Protein AF-A0A352NL68-F1 (afdb_monomer_lite)

Foldseek 3Di:
DDDDPDDDFDWAAQPPPRDIDGPDCQFFPADPVRDTDRHTPVVVVVVVCVQCVDVVSVVVVVVVVVVVCVVCVPVNVVVVVVVCVVCVVVVVVVCCVVVVVVCVVCVVVVVVVVVVVVVVVVVVD

Radius of gyration: 24.36 Å; chains: 1; bounding box: 52×44×69 Å

pLDDT: mean 94.01, std 7.44, range [61.84, 98.5]

Sequence (125 aa):
MPGPMQTRVDVKLCKKCGNTYPATIDFFPRNRFKNFVSPCRICRREYNKKYYSDPDKRAKHIQDTIDWQRKNREKYNARLSKYRIKNKTKLANYNRKYMGKWRKLHPNKVKEINKRYYEKRKGRN

Secondary structure (DSSP, 8-state):
-PPP------EEE-TTT--EEESSTTTS-B-TTSPBPSS-HHHHHHHHHHHHH-HHHHHHHHHHHHHHHHHTHHHHHHHHHHHHHHTHHHHHHHHHHHHHHHHHH-HHHHHHHHHHHHHHHHTT-

Structure (mmCIF, N/CA/C/O backbone):
data_AF-A0A352NL68-F1
#
_entry.id   AF-A0A352NL68-F1
#
loop_
_atom_site.group_PDB
_atom_site.id
_atom_site.type_symbol
_atom_site.label_atom_id
_atom_site.label_alt_id
_atom_site.label_comp_id
_atom_site.label_asym_id
_atom_site.label_entity_id
_atom_site.label_seq_id
_atom_site.pdbx_PDB_ins_code
_atom_site.Cartn_x
_atom_site.Cartn_y
_atom_site.Cartn_z
_atom_site.occupancy
_atom_site.B_iso_or_equiv
_atom_site.auth_seq_id
_atom_site.auth_comp_id
_atom_site.auth_asym_id
_atom_site.auth_atom_id
_atom_site.pdbx_PDB_model_num
ATOM 1 N N . MET A 1 1 ? 0.660 -26.708 39.810 1.00 64.38 1 MET A N 1
ATOM 2 C CA . MET A 1 1 ? 0.342 -26.428 38.394 1.00 64.38 1 MET A CA 1
ATOM 3 C C . MET A 1 1 ? -0.353 -25.077 38.318 1.00 64.38 1 MET A C 1
ATOM 5 O O . MET A 1 1 ? -1.352 -24.921 39.008 1.00 64.38 1 MET A O 1
ATOM 9 N N . PRO A 1 2 ? 0.181 -24.080 37.595 1.00 68.25 2 PRO A N 1
ATOM 10 C CA . PRO A 1 2 ? -0.492 -22.791 37.443 1.00 68.25 2 PRO A CA 1
ATOM 11 C C . PRO A 1 2 ? -1.753 -22.964 36.582 1.00 68.25 2 PRO A C 1
ATOM 13 O O . PRO A 1 2 ? -1.685 -23.519 35.487 1.00 68.25 2 PRO A O 1
ATOM 16 N N . GLY A 1 3 ? -2.907 -22.540 37.102 1.00 68.31 3 GLY A N 1
ATOM 17 C CA . GLY A 1 3 ? -4.186 -22.591 36.389 1.00 68.31 3 GLY A CA 1
ATOM 18 C C . GLY A 1 3 ? -4.243 -21.625 35.193 1.00 68.31 3 GLY A C 1
ATOM 19 O O . GLY A 1 3 ? -3.400 -20.731 35.077 1.00 68.31 3 GLY A O 1
ATOM 20 N N . PRO A 1 4 ? -5.228 -21.783 34.290 1.00 74.75 4 PRO A N 1
ATOM 21 C CA . PRO A 1 4 ? -5.366 -20.926 33.119 1.00 74.75 4 PRO A CA 1
ATOM 22 C C . PRO A 1 4 ? -5.632 -19.475 33.539 1.00 74.75 4 PRO A C 1
ATOM 24 O O . PRO A 1 4 ? -6.623 -19.173 34.204 1.00 74.75 4 PRO A O 1
ATOM 27 N N . MET A 1 5 ? -4.748 -18.561 33.131 1.00 62.38 5 MET A N 1
ATOM 28 C CA . MET A 1 5 ? -4.957 -17.123 33.294 1.00 62.38 5 MET A CA 1
ATOM 29 C C . MET A 1 5 ? -6.180 -16.692 32.478 1.00 62.38 5 MET A C 1
ATOM 31 O O . MET A 1 5 ? -6.139 -16.666 31.249 1.00 62.38 5 MET A O 1
ATOM 35 N N . GLN A 1 6 ? -7.270 -16.328 33.154 1.00 68.31 6 GLN A N 1
ATOM 36 C CA . GLN A 1 6 ? -8.412 -15.688 32.510 1.00 68.31 6 GLN A CA 1
ATOM 37 C C . GLN A 1 6 ? -7.994 -14.290 32.041 1.00 68.31 6 GLN A C 1
ATOM 39 O O . GLN A 1 6 ? -7.872 -13.357 32.835 1.00 68.31 6 GLN A O 1
ATOM 44 N N . THR A 1 7 ? -7.753 -14.124 30.741 1.00 75.81 7 THR A N 1
ATOM 45 C CA . THR A 1 7 ? -7.541 -12.798 30.160 1.00 75.81 7 THR A CA 1
ATOM 46 C C . THR A 1 7 ? -8.872 -12.060 30.165 1.00 75.81 7 THR A C 1
ATOM 48 O O . THR A 1 7 ? -9.774 -12.407 29.400 1.00 75.81 7 THR A O 1
ATOM 51 N N . ARG A 1 8 ? -9.013 -11.046 31.025 1.00 79.75 8 ARG A N 1
ATOM 52 C CA . ARG A 1 8 ? -10.147 -10.120 30.955 1.00 79.75 8 ARG A CA 1
ATOM 53 C C . ARG A 1 8 ? -10.145 -9.484 29.568 1.00 79.75 8 ARG A C 1
ATOM 55 O O . ARG A 1 8 ? -9.164 -8.865 29.163 1.00 79.75 8 ARG A O 1
ATOM 62 N N . VAL A 1 9 ? -11.216 -9.705 28.814 1.00 87.12 9 VAL A N 1
ATOM 63 C CA . VAL A 1 9 ? -11.369 -9.110 27.490 1.00 87.12 9 VAL A CA 1
ATOM 64 C C . VAL A 1 9 ? -11.858 -7.687 27.700 1.00 87.12 9 VAL A C 1
ATOM 66 O O . VAL A 1 9 ? -13.034 -7.464 27.974 1.00 87.12 9 VAL A O 1
ATOM 69 N N . ASP A 1 10 ? -10.949 -6.725 27.585 1.00 95.00 10 ASP A N 1
ATOM 70 C CA . ASP A 1 10 ? -11.322 -5.315 27.601 1.00 95.00 10 ASP A CA 1
ATOM 71 C C . ASP A 1 10 ? -12.310 -5.040 26.460 1.00 95.00 10 ASP A C 1
ATOM 73 O O . ASP A 1 10 ? -12.083 -5.438 25.314 1.00 95.00 10 ASP A O 1
ATOM 77 N N . VAL A 1 11 ? -13.411 -4.353 26.757 1.00 97.06 11 VAL A N 1
ATOM 78 C CA . VAL A 1 11 ? -14.408 -3.931 25.763 1.00 97.06 11 VAL A CA 1
ATOM 79 C C . VAL A 1 11 ? -14.247 -2.449 25.449 1.00 97.06 11 VAL A C 1
ATOM 81 O O . VAL A 1 11 ? -13.881 -1.643 26.303 1.00 97.06 11 VAL A O 1
ATOM 84 N N . LYS A 1 12 ? -14.513 -2.063 24.201 1.00 97.38 12 LYS A N 1
ATOM 85 C CA . LYS A 1 12 ? -14.408 -0.677 23.738 1.00 97.38 12 LYS A CA 1
ATOM 86 C C . LYS A 1 12 ? -15.600 -0.293 22.870 1.00 97.38 12 LYS A C 1
ATOM 88 O O . LYS A 1 12 ? -16.026 -1.048 21.999 1.00 97.38 12 LYS A O 1
ATOM 93 N N . LEU A 1 13 ? -16.099 0.923 23.081 1.00 98.12 13 LEU A N 1
ATOM 94 C CA . LEU A 1 13 ? -17.176 1.529 22.300 1.00 98.12 13 LEU A CA 1
ATOM 95 C C . LEU A 1 13 ? -16.633 2.170 21.015 1.00 98.12 13 LEU A C 1
ATOM 97 O O . LEU A 1 13 ? -15.691 2.972 21.046 1.00 98.12 13 LEU A O 1
ATOM 101 N N . CYS A 1 14 ? -17.247 1.867 19.874 1.00 98.44 14 CYS A N 1
ATOM 102 C CA . CYS A 1 14 ? -16.972 2.590 18.642 1.00 98.44 14 CYS A CA 1
ATOM 103 C C . CYS A 1 14 ? -17.708 3.938 18.623 1.00 98.44 14 CYS A C 1
ATOM 105 O O . CYS A 1 14 ? -18.927 3.967 18.516 1.00 98.44 14 CYS A O 1
ATOM 107 N N . LYS A 1 15 ? -16.984 5.067 18.588 1.00 97.94 15 LYS A N 1
ATOM 108 C CA . LYS A 1 15 ? -17.614 6.408 18.534 1.00 97.94 15 LYS A CA 1
ATOM 109 C C . LYS A 1 15 ? -18.392 6.710 17.245 1.00 97.94 15 LYS A C 1
ATOM 111 O O . LYS A 1 15 ? -19.062 7.729 17.185 1.00 97.94 15 LYS A O 1
ATOM 116 N N . LYS A 1 16 ? -18.260 5.886 16.198 1.00 97.69 16 LYS A N 1
ATOM 117 C CA . LYS A 1 16 ? -18.929 6.121 14.909 1.00 97.69 16 LYS A CA 1
ATOM 118 C C . LYS A 1 16 ? -20.241 5.348 14.769 1.00 97.69 16 LYS A C 1
ATOM 120 O O . LYS A 1 16 ? -21.206 5.932 14.305 1.00 97.69 16 LYS A O 1
ATOM 125 N N . CYS A 1 17 ? -20.273 4.065 15.138 1.00 97.81 17 CYS A N 1
ATOM 126 C CA . CYS A 1 17 ? -21.500 3.262 15.071 1.00 97.81 17 CYS A CA 1
ATOM 127 C C . CYS A 1 17 ? -22.171 3.009 16.424 1.00 97.81 17 CYS A C 1
ATOM 129 O O . CYS A 1 17 ? -23.246 2.435 16.440 1.00 97.81 17 CYS A O 1
ATOM 131 N N . GLY A 1 18 ? -21.549 3.378 17.548 1.00 98.00 18 GLY A N 1
ATOM 132 C CA . GLY A 1 18 ? -22.119 3.181 18.885 1.00 98.00 18 GLY A CA 1
ATOM 133 C C . GLY A 1 18 ? -22.047 1.748 19.424 1.00 98.00 18 GLY A C 1
ATOM 134 O O . GLY A 1 18 ? -22.342 1.536 20.590 1.00 98.00 18 GLY A O 1
ATOM 135 N N . ASN A 1 19 ? -21.609 0.764 18.636 1.00 98.19 19 ASN A N 1
ATOM 136 C CA . ASN A 1 19 ? -21.515 -0.624 19.102 1.00 98.19 19 ASN A CA 1
ATOM 137 C C . ASN A 1 19 ? -20.274 -0.862 19.980 1.00 98.19 19 ASN A C 1
ATOM 139 O O . ASN A 1 19 ? -19.204 -0.273 19.756 1.00 98.19 19 ASN A O 1
ATOM 143 N N . THR A 1 20 ? -20.402 -1.774 20.942 1.00 98.06 20 THR A N 1
ATOM 144 C CA . THR A 1 20 ? -19.311 -2.282 21.780 1.00 98.06 20 THR A CA 1
ATOM 145 C C . THR A 1 20 ? -18.670 -3.512 21.139 1.00 98.06 20 THR A C 1
ATOM 147 O O . THR A 1 20 ? -19.350 -4.414 20.659 1.00 98.06 20 THR A O 1
ATOM 150 N N . TYR A 1 21 ? -17.338 -3.551 21.113 1.00 97.31 21 TYR A N 1
ATOM 151 C CA . TYR A 1 21 ? -16.577 -4.700 20.620 1.00 97.31 21 TYR A CA 1
ATOM 152 C C . TYR A 1 21 ? -15.403 -4.999 21.558 1.00 97.31 21 TYR A C 1
ATOM 154 O O . TYR A 1 21 ? -14.941 -4.089 22.257 1.00 97.31 21 TYR A O 1
ATOM 162 N N . PRO A 1 22 ? -14.855 -6.226 21.540 1.00 97.00 22 PRO A N 1
ATOM 163 C CA . PRO A 1 22 ? -13.575 -6.516 22.173 1.00 97.00 22 PRO A CA 1
ATOM 164 C C . PRO A 1 22 ? -12.491 -5.538 21.703 1.00 97.00 22 PRO A C 1
ATOM 166 O O . PRO A 1 22 ? -12.367 -5.258 20.506 1.00 97.00 22 PRO A O 1
ATOM 169 N N . ALA A 1 23 ? -11.678 -5.027 22.625 1.00 96.56 23 ALA A N 1
ATOM 170 C CA . ALA A 1 23 ? -10.550 -4.138 22.362 1.00 96.56 23 ALA A CA 1
ATOM 171 C C . ALA A 1 23 ? -9.359 -4.914 21.766 1.00 96.56 23 ALA A C 1
ATOM 173 O O . ALA A 1 23 ? -8.233 -4.862 22.254 1.00 96.56 23 ALA A O 1
ATOM 174 N N . THR A 1 24 ? -9.611 -5.654 20.688 1.00 96.25 24 THR A N 1
ATOM 175 C CA . THR A 1 24 ? -8.623 -6.442 19.953 1.00 96.25 24 THR A CA 1
ATOM 176 C C . THR A 1 24 ? -8.311 -5.800 18.599 1.00 96.25 24 THR A C 1
ATOM 178 O O . THR A 1 24 ? -9.001 -4.896 18.117 1.00 96.25 24 THR A O 1
ATOM 181 N N . ILE A 1 25 ? -7.232 -6.267 17.964 1.00 96.06 25 ILE A N 1
ATOM 182 C CA . ILE A 1 25 ? -6.748 -5.766 16.663 1.00 96.06 25 ILE A CA 1
ATOM 183 C C . ILE A 1 25 ? -7.757 -6.027 15.531 1.00 96.06 25 ILE A C 1
ATOM 185 O O . ILE A 1 25 ? -7.754 -5.309 14.518 1.00 96.06 25 ILE A O 1
ATOM 189 N N . ASP A 1 26 ? -8.624 -7.021 15.706 1.00 96.62 26 ASP A N 1
ATOM 190 C CA . ASP A 1 26 ? -9.634 -7.416 14.726 1.00 96.62 26 ASP A CA 1
ATOM 191 C C . ASP A 1 26 ? -10.730 -6.359 14.598 1.00 96.62 26 ASP A C 1
ATOM 193 O O . ASP A 1 26 ? -11.086 -5.968 13.482 1.00 96.62 26 ASP A O 1
ATOM 197 N N . PHE A 1 27 ? -11.176 -5.804 15.728 1.00 97.94 27 PHE A N 1
ATOM 198 C CA . PHE A 1 27 ? -12.231 -4.792 15.763 1.00 97.94 27 PHE A CA 1
ATOM 199 C C . PHE A 1 27 ? -11.693 -3.365 15.720 1.00 97.94 27 PHE A C 1
ATOM 201 O O . PHE A 1 27 ? -12.270 -2.520 15.032 1.00 97.94 27 PHE A O 1
ATOM 208 N N . PHE A 1 28 ? -10.571 -3.079 16.386 1.00 97.81 28 PHE A N 1
ATOM 209 C CA . PHE A 1 28 ? -10.000 -1.736 16.453 1.00 97.81 28 PHE A CA 1
ATOM 210 C C . PHE A 1 28 ? -8.589 -1.705 15.851 1.00 97.81 28 PHE A C 1
ATOM 212 O O . PHE A 1 28 ? -7.667 -2.344 16.356 1.00 97.81 28 PHE A O 1
ATOM 219 N N . PRO A 1 29 ? -8.359 -0.940 14.770 1.00 96.44 29 PRO A N 1
ATOM 220 C CA . PRO A 1 29 ? -7.015 -0.794 14.233 1.00 96.44 29 PRO A CA 1
ATOM 221 C C . PRO A 1 29 ? -6.110 -0.022 15.203 1.00 96.44 29 PRO A C 1
ATOM 223 O O . PRO A 1 29 ? -6.543 0.912 15.881 1.00 96.44 29 PRO A O 1
ATOM 226 N N . ARG A 1 30 ? -4.822 -0.369 15.232 1.00 96.94 30 ARG A N 1
ATOM 227 C CA . ARG A 1 30 ? -3.818 0.383 15.995 1.00 96.94 30 ARG A CA 1
ATOM 228 C C . ARG A 1 30 ? -3.292 1.569 15.187 1.00 96.94 30 ARG A C 1
ATOM 230 O O . ARG A 1 30 ? -3.156 1.491 13.965 1.00 96.94 30 ARG A O 1
ATOM 237 N N . ASN A 1 31 ? -3.014 2.679 15.863 1.00 95.69 31 ASN A N 1
ATOM 238 C CA . ASN A 1 31 ? -2.286 3.806 15.284 1.00 95.69 31 ASN A CA 1
ATOM 239 C C . ASN A 1 31 ? -0.761 3.566 15.351 1.00 95.69 31 ASN A C 1
ATOM 241 O O . ASN A 1 31 ? -0.296 2.540 15.851 1.00 95.69 31 ASN A O 1
ATOM 245 N N . ARG A 1 32 ? 0.034 4.531 14.869 1.00 95.00 32 ARG A N 1
ATOM 246 C CA . ARG A 1 32 ? 1.509 4.451 14.905 1.00 95.00 32 ARG A CA 1
ATOM 247 C C . ARG A 1 32 ? 2.096 4.337 16.321 1.00 95.00 32 ARG A C 1
ATOM 249 O O . ARG A 1 32 ? 3.205 3.846 16.470 1.00 95.00 32 ARG A O 1
ATOM 256 N N . PHE A 1 33 ? 1.344 4.755 17.338 1.00 95.75 33 PHE A N 1
ATOM 257 C CA . PHE A 1 33 ? 1.710 4.700 18.754 1.00 95.75 33 PHE A CA 1
ATOM 258 C C . PHE A 1 33 ? 1.183 3.437 19.450 1.00 95.75 33 PHE A C 1
ATOM 260 O O . PHE A 1 33 ? 1.122 3.390 20.669 1.00 95.75 33 PHE A O 1
ATOM 267 N N . LYS A 1 34 ? 0.770 2.418 18.681 1.00 93.50 34 LYS A N 1
ATOM 268 C CA . LYS A 1 34 ? 0.200 1.148 19.165 1.00 93.50 34 LYS A CA 1
ATOM 269 C C . LYS A 1 34 ? -1.126 1.277 19.934 1.00 93.50 34 LYS A C 1
ATOM 271 O O . LYS A 1 34 ? -1.641 0.261 20.391 1.00 93.50 34 LYS A O 1
ATOM 276 N N . ASN A 1 35 ? -1.734 2.460 19.974 1.00 96.50 35 ASN A N 1
ATOM 277 C CA . ASN A 1 35 ? -3.022 2.689 20.626 1.00 96.50 35 ASN A CA 1
ATOM 278 C C . ASN A 1 35 ? -4.183 2.338 19.691 1.00 96.50 35 ASN A C 1
ATOM 280 O O . ASN A 1 35 ? -4.126 2.599 18.484 1.00 96.50 35 ASN A O 1
ATOM 284 N N . PHE A 1 36 ? -5.261 1.782 20.246 1.00 97.25 36 PHE A N 1
ATOM 285 C CA . PHE A 1 36 ? -6.483 1.505 19.494 1.00 97.25 36 PHE A CA 1
ATOM 286 C C . PHE A 1 36 ? -7.183 2.797 19.089 1.00 97.25 36 PHE A C 1
ATOM 288 O O . PHE A 1 36 ? -7.543 3.610 19.945 1.00 97.25 36 PHE A O 1
ATOM 295 N N . VAL A 1 37 ? -7.440 2.968 17.792 1.00 96.62 37 VAL A N 1
ATOM 296 C CA . VAL A 1 37 ? -8.237 4.104 17.321 1.00 96.62 37 VAL A CA 1
ATOM 297 C C . VAL A 1 37 ? -9.687 3.973 17.785 1.00 96.62 37 VAL A C 1
ATOM 299 O O . VAL A 1 37 ? -10.149 2.901 18.170 1.00 96.62 37 VAL A O 1
ATOM 302 N N . SER A 1 38 ? -10.399 5.094 17.784 1.00 96.88 38 SER A N 1
ATOM 303 C CA . SER A 1 38 ? -11.794 5.142 18.211 1.00 96.88 38 SER A CA 1
ATOM 304 C C . SER A 1 38 ? -12.792 4.478 17.240 1.00 96.88 38 SER A C 1
ATOM 306 O O . SER A 1 38 ? -13.649 3.730 17.715 1.00 96.88 38 SER A O 1
ATOM 308 N N . PRO A 1 39 ? -12.736 4.701 15.911 1.00 98.06 39 PRO A N 1
ATOM 309 C CA . PRO A 1 39 ? -13.641 4.016 14.993 1.00 98.06 39 PRO A CA 1
ATOM 310 C C . PRO A 1 39 ? -13.257 2.540 14.823 1.00 98.06 39 PRO A C 1
ATOM 312 O O . PRO A 1 39 ? -12.076 2.209 14.688 1.00 98.06 39 PRO A O 1
ATOM 315 N N . CYS A 1 40 ? -14.256 1.656 14.769 1.00 98.25 40 CYS A N 1
ATOM 316 C CA . CYS A 1 40 ? -14.038 0.242 14.500 1.00 98.25 40 CYS A CA 1
ATOM 317 C C . CYS A 1 40 ? -13.586 0.033 13.047 1.00 98.25 40 CYS A C 1
ATOM 319 O O . CYS A 1 40 ? -13.700 0.910 12.177 1.00 98.25 40 CYS A O 1
ATOM 321 N N . ARG A 1 41 ? -13.060 -1.157 12.766 1.00 97.81 41 ARG A N 1
ATOM 322 C CA . ARG A 1 41 ? -12.514 -1.529 11.462 1.00 97.81 41 ARG A CA 1
ATOM 323 C C . ARG A 1 41 ? -13.572 -1.472 10.353 1.00 97.81 41 ARG A C 1
ATOM 325 O O . ARG A 1 41 ? -13.229 -1.066 9.244 1.00 97.81 41 ARG A O 1
ATOM 332 N N . ILE A 1 42 ? -14.833 -1.794 10.658 1.00 97.75 42 ILE A N 1
ATOM 333 C CA . ILE A 1 42 ? -15.967 -1.716 9.718 1.00 97.75 42 ILE A CA 1
ATOM 334 C C . ILE A 1 42 ? -16.188 -0.262 9.294 1.00 97.75 42 ILE A C 1
ATOM 336 O O . ILE A 1 42 ? -16.002 0.085 8.128 1.00 97.75 42 ILE A O 1
ATOM 340 N N . CYS A 1 43 ? -16.438 0.623 10.259 1.00 98.12 43 CYS A N 1
ATOM 341 C CA . CYS A 1 43 ? -16.682 2.036 9.993 1.00 98.12 43 CYS A CA 1
ATOM 342 C C . CYS A 1 43 ? -15.503 2.738 9.306 1.00 98.12 43 CYS A C 1
ATOM 344 O O . CYS A 1 43 ? -15.703 3.688 8.538 1.00 98.12 43 CYS A O 1
ATOM 346 N N . ARG A 1 44 ? -14.268 2.304 9.593 1.00 96.56 44 ARG A N 1
ATOM 347 C CA . ARG A 1 44 ? -13.060 2.803 8.926 1.00 96.56 44 ARG A CA 1
ATOM 348 C C . ARG A 1 44 ? -12.960 2.304 7.486 1.00 96.56 44 ARG A C 1
ATOM 350 O O . ARG A 1 44 ? -12.566 3.074 6.615 1.00 96.56 44 ARG A O 1
ATOM 357 N N . ARG A 1 45 ? -13.324 1.048 7.217 1.00 96.81 45 ARG A N 1
ATOM 358 C CA . ARG A 1 45 ? -13.370 0.488 5.859 1.00 96.81 45 ARG A CA 1
ATOM 359 C C . ARG A 1 45 ? -14.385 1.233 4.998 1.00 96.81 45 ARG A C 1
ATOM 361 O O . ARG A 1 45 ? -14.043 1.614 3.886 1.00 96.81 45 ARG A O 1
ATOM 368 N N . GLU A 1 46 ? -15.580 1.492 5.516 1.00 97.25 46 GLU A N 1
ATOM 369 C CA . GLU A 1 46 ? -16.610 2.273 4.814 1.00 97.25 46 GLU A CA 1
ATOM 370 C C . GLU A 1 46 ? -16.164 3.707 4.546 1.00 97.25 46 GLU A C 1
ATOM 372 O O . GLU A 1 46 ? -16.309 4.205 3.432 1.00 97.25 46 GLU A O 1
ATOM 377 N N . TYR A 1 47 ? -15.567 4.356 5.551 1.00 95.19 47 TYR A N 1
ATOM 378 C CA . TYR A 1 47 ? -15.001 5.691 5.384 1.00 95.19 47 TYR A CA 1
ATOM 379 C C . TYR 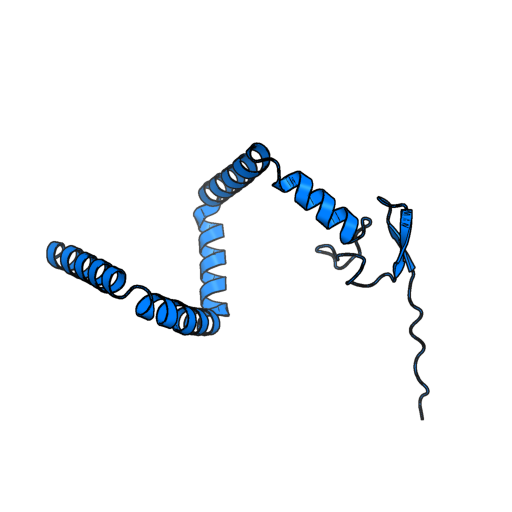A 1 47 ? -13.943 5.708 4.277 1.00 95.19 47 TYR A C 1
ATOM 381 O O . TYR A 1 47 ? -14.021 6.530 3.371 1.00 95.19 47 TYR A O 1
ATOM 389 N N . ASN A 1 48 ? -13.000 4.763 4.306 1.00 93.88 48 ASN A N 1
ATOM 390 C CA . ASN A 1 48 ? -11.975 4.647 3.274 1.00 93.88 48 ASN A CA 1
ATOM 391 C C . ASN A 1 48 ? -12.596 4.361 1.900 1.00 93.88 48 ASN A C 1
ATOM 393 O O . ASN A 1 48 ? -12.176 4.962 0.919 1.00 93.88 48 ASN A O 1
ATOM 397 N N . LYS A 1 49 ? -13.608 3.486 1.816 1.00 95.56 49 LYS A N 1
ATOM 398 C CA . LYS A 1 49 ? -14.322 3.197 0.565 1.00 95.56 49 LYS A CA 1
ATOM 399 C C . LYS A 1 49 ? -14.918 4.475 -0.022 1.00 95.56 49 LYS A C 1
ATOM 401 O O . LYS A 1 49 ? -14.683 4.739 -1.190 1.00 95.56 49 LYS A O 1
ATOM 406 N N . LYS A 1 50 ? -15.605 5.285 0.793 1.00 93.88 50 LYS A N 1
ATOM 407 C CA . LYS A 1 50 ? -16.178 6.575 0.373 1.00 93.88 50 LYS A CA 1
ATOM 408 C C . LYS A 1 50 ? -15.106 7.610 0.013 1.00 93.88 50 LYS A C 1
ATOM 410 O O . LYS A 1 50 ? -15.279 8.384 -0.919 1.00 93.88 50 LYS A O 1
ATOM 415 N N . TYR A 1 51 ? -13.999 7.645 0.753 1.00 90.00 51 TYR A N 1
ATOM 416 C CA . TYR A 1 51 ? -12.909 8.584 0.490 1.00 90.00 51 TYR A CA 1
ATOM 417 C C . TYR A 1 51 ? -12.198 8.278 -0.836 1.00 90.00 51 TYR A C 1
ATOM 419 O O . TYR A 1 51 ? -11.903 9.192 -1.597 1.00 90.00 51 TYR A O 1
ATOM 427 N N . TYR A 1 52 ? -11.954 6.996 -1.126 1.00 88.50 52 TYR A N 1
ATOM 428 C CA . TYR A 1 52 ? -11.258 6.554 -2.337 1.00 88.50 52 TYR A CA 1
ATOM 429 C C . TYR A 1 52 ? -12.182 6.244 -3.524 1.00 88.50 52 TYR A C 1
ATOM 431 O O . TYR A 1 52 ? -11.671 5.959 -4.607 1.00 88.50 52 TYR A O 1
ATOM 439 N N . SER A 1 53 ? -13.508 6.269 -3.345 1.00 94.25 53 SER A N 1
ATOM 440 C CA . SER A 1 53 ? -14.464 6.136 -4.453 1.00 94.25 53 SER A CA 1
ATOM 441 C C . SER A 1 53 ? -14.560 7.399 -5.301 1.00 94.25 53 SER A C 1
ATOM 443 O O . SER A 1 53 ? -14.947 7.315 -6.458 1.00 94.25 53 SER A O 1
ATOM 445 N N . ASP A 1 54 ? -14.224 8.553 -4.730 1.00 95.06 54 ASP A N 1
ATOM 446 C CA . ASP A 1 54 ? -14.196 9.830 -5.434 1.00 95.06 54 ASP A CA 1
ATOM 447 C C . ASP A 1 54 ? -12.936 9.903 -6.327 1.00 95.06 54 ASP A C 1
ATOM 449 O O . ASP A 1 54 ? -11.810 9.882 -5.802 1.00 95.06 54 ASP A O 1
ATOM 453 N N . PRO A 1 55 ? -13.094 9.937 -7.665 1.00 94.69 55 PRO A N 1
ATOM 454 C CA . PRO A 1 55 ? -11.968 9.938 -8.591 1.00 94.69 55 PRO A CA 1
ATOM 455 C C . PRO A 1 55 ? -11.113 11.201 -8.460 1.00 94.69 55 PRO A C 1
ATOM 457 O O . PRO A 1 55 ? -9.891 11.094 -8.563 1.00 94.69 55 PRO A O 1
ATOM 460 N N . ASP A 1 56 ? -11.705 12.353 -8.140 1.00 95.94 56 ASP A N 1
ATOM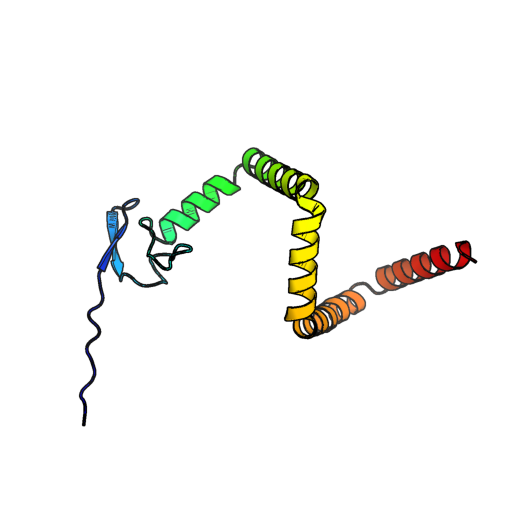 461 C CA . ASP A 1 56 ? -10.995 13.631 -8.046 1.00 95.94 56 ASP A CA 1
ATOM 462 C C . ASP A 1 56 ? -10.131 13.677 -6.791 1.00 95.94 56 ASP A C 1
ATOM 464 O O . ASP A 1 56 ? -8.946 14.021 -6.839 1.00 95.94 56 ASP A O 1
ATOM 468 N N . LYS A 1 57 ? -10.679 13.231 -5.653 1.00 92.69 57 LYS A N 1
ATOM 469 C CA . LYS A 1 57 ? -9.887 13.092 -4.419 1.00 92.69 57 LYS A CA 1
ATOM 470 C C . LYS A 1 57 ? -8.745 12.102 -4.600 1.00 92.69 57 LYS A C 1
ATOM 472 O O . LYS A 1 57 ? -7.638 12.336 -4.107 1.00 92.69 57 LYS A O 1
ATOM 477 N N . ARG A 1 58 ? -8.989 11.000 -5.313 1.00 91.94 58 ARG A N 1
ATOM 478 C CA . ARG A 1 58 ? -7.954 10.009 -5.614 1.00 91.94 58 ARG A CA 1
ATOM 479 C C . ARG A 1 58 ? -6.877 10.587 -6.532 1.00 91.94 58 ARG A C 1
ATOM 481 O O . ARG A 1 58 ? -5.697 10.389 -6.246 1.00 91.94 58 ARG A O 1
ATOM 488 N N . ALA A 1 59 ? -7.263 11.299 -7.588 1.00 94.19 59 ALA A N 1
ATOM 489 C CA . ALA A 1 59 ? -6.343 11.953 -8.511 1.00 94.19 59 ALA A CA 1
ATOM 490 C C . ALA A 1 59 ? -5.477 12.986 -7.783 1.00 94.19 59 ALA A C 1
ATOM 492 O O . ALA A 1 59 ? -4.251 12.935 -7.879 1.00 94.19 59 ALA A O 1
ATOM 493 N N . LYS A 1 60 ? -6.092 13.833 -6.952 1.00 95.69 60 LYS A N 1
ATOM 494 C CA . LYS A 1 60 ? -5.381 14.799 -6.111 1.00 95.69 60 LYS A CA 1
ATOM 495 C C . LYS A 1 60 ? -4.375 14.121 -5.181 1.00 95.69 60 LYS A C 1
ATOM 497 O O . LYS A 1 60 ? -3.215 14.510 -5.150 1.00 95.69 60 LYS A O 1
ATOM 502 N N . HIS A 1 61 ? -4.771 13.054 -4.485 1.00 92.75 61 HIS A N 1
ATOM 503 C CA . HIS A 1 61 ? -3.859 12.316 -3.605 1.00 92.75 61 HIS A CA 1
ATOM 504 C C . HIS A 1 61 ? -2.654 11.718 -4.353 1.00 92.75 61 HIS A C 1
ATOM 506 O O . HIS A 1 61 ? -1.533 11.697 -3.831 1.00 92.75 61 HIS A O 1
ATOM 512 N N . ILE A 1 62 ? -2.874 11.221 -5.574 1.00 93.88 62 ILE A N 1
ATOM 513 C CA . ILE A 1 62 ? -1.802 10.731 -6.446 1.00 93.88 62 ILE A CA 1
ATOM 514 C C . ILE A 1 62 ? -0.866 11.884 -6.816 1.00 93.88 62 ILE A C 1
ATOM 516 O O . ILE A 1 62 ? 0.348 11.734 -6.672 1.00 93.88 62 ILE A O 1
ATOM 520 N N . GLN A 1 63 ? -1.418 13.028 -7.224 1.00 97.12 63 GLN A N 1
ATOM 521 C CA . GLN A 1 63 ? -0.645 14.208 -7.601 1.00 97.12 63 GLN A CA 1
ATOM 522 C C . GLN A 1 63 ? 0.201 14.728 -6.432 1.00 97.12 63 GLN A C 1
ATOM 524 O O . GLN A 1 63 ? 1.418 14.838 -6.565 1.00 97.12 63 GLN A O 1
ATOM 529 N N . ASP A 1 64 ? -0.395 14.894 -5.249 1.00 96.56 64 ASP A N 1
ATOM 530 C CA . ASP A 1 64 ? 0.310 15.304 -4.029 1.00 96.56 64 ASP A CA 1
ATOM 531 C C . ASP A 1 64 ? 1.463 14.343 -3.689 1.00 96.56 64 ASP A C 1
ATOM 533 O O . ASP A 1 64 ? 2.549 14.750 -3.267 1.00 96.56 64 ASP A O 1
ATOM 537 N N . THR A 1 65 ? 1.251 13.039 -3.902 1.00 95.62 65 THR A N 1
ATOM 538 C CA . THR A 1 65 ? 2.280 12.017 -3.685 1.00 95.62 65 THR A CA 1
ATOM 539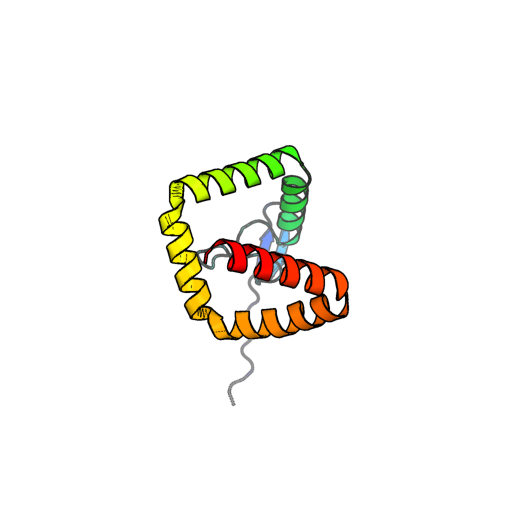 C C . THR A 1 65 ? 3.428 12.148 -4.689 1.00 95.62 65 THR A C 1
ATOM 541 O O . THR A 1 65 ? 4.591 12.025 -4.294 1.00 95.62 65 THR A O 1
ATOM 544 N N . ILE A 1 66 ? 3.127 12.391 -5.968 1.00 96.94 66 ILE A N 1
ATOM 545 C CA . ILE A 1 66 ? 4.127 12.615 -7.022 1.00 96.94 66 ILE A CA 1
ATOM 546 C C . ILE A 1 66 ? 4.934 13.876 -6.716 1.00 96.94 66 ILE A C 1
ATOM 548 O O . ILE A 1 66 ? 6.166 13.830 -6.709 1.00 96.94 66 ILE A O 1
ATOM 552 N N . ASP A 1 67 ? 4.262 14.977 -6.394 1.00 98.06 67 ASP A N 1
ATOM 553 C CA . ASP A 1 67 ? 4.905 16.256 -6.102 1.00 98.06 67 ASP A CA 1
ATOM 554 C C . ASP A 1 67 ? 5.784 16.167 -4.857 1.00 98.06 67 ASP A C 1
ATOM 556 O O . ASP A 1 67 ? 6.923 16.644 -4.858 1.00 98.06 67 ASP A O 1
ATOM 560 N N . TRP A 1 68 ? 5.321 15.469 -3.816 1.00 97.75 68 TRP A N 1
ATOM 561 C CA . TRP A 1 68 ? 6.142 15.194 -2.643 1.00 97.75 68 TRP A CA 1
ATOM 562 C C . TRP A 1 68 ? 7.382 14.365 -2.995 1.00 97.75 68 TRP A C 1
ATOM 564 O O . TRP A 1 68 ? 8.481 14.709 -2.553 1.00 97.75 68 TRP A O 1
ATOM 574 N N . GLN A 1 69 ? 7.243 13.306 -3.803 1.00 96.75 69 GLN A N 1
ATOM 575 C CA . GLN A 1 69 ? 8.376 12.483 -4.246 1.00 96.75 69 GLN A CA 1
ATOM 576 C C . GLN A 1 69 ? 9.369 13.283 -5.089 1.00 96.75 69 GLN A C 1
ATOM 578 O O . GLN A 1 69 ? 10.575 13.090 -4.943 1.00 96.75 69 GLN A O 1
ATOM 583 N N . ARG A 1 70 ? 8.882 14.199 -5.932 1.00 97.12 70 ARG A N 1
ATOM 584 C CA . ARG A 1 70 ? 9.711 15.079 -6.761 1.00 97.12 70 ARG A CA 1
ATOM 585 C C . ARG A 1 70 ? 10.508 16.055 -5.904 1.00 97.12 70 ARG A C 1
ATOM 587 O O . ARG A 1 70 ? 11.724 16.130 -6.051 1.00 97.12 70 ARG A O 1
ATOM 594 N N . LYS A 1 71 ? 9.839 16.732 -4.964 1.00 98.50 71 LYS A N 1
ATOM 595 C CA . LYS A 1 71 ? 10.464 17.666 -4.012 1.00 98.50 71 LYS A CA 1
ATOM 596 C C . LYS A 1 71 ? 11.430 16.968 -3.048 1.00 98.50 71 LYS A C 1
ATOM 598 O O . LYS A 1 71 ? 12.413 17.560 -2.633 1.00 98.50 71 LYS A O 1
ATOM 603 N N . ASN A 1 72 ? 11.182 15.700 -2.708 1.00 98.19 72 ASN A N 1
ATOM 604 C CA . ASN A 1 72 ? 11.975 14.923 -1.744 1.00 98.19 72 ASN A CA 1
ATOM 605 C C . ASN A 1 72 ? 12.740 13.767 -2.409 1.00 98.19 72 ASN A C 1
ATOM 607 O O . ASN A 1 72 ? 12.902 12.697 -1.809 1.00 98.19 72 ASN A O 1
ATOM 611 N N . ARG A 1 73 ? 13.192 13.959 -3.654 1.00 97.88 73 ARG A N 1
ATOM 612 C CA . ARG A 1 73 ? 13.749 12.892 -4.500 1.00 97.88 73 ARG A CA 1
ATOM 613 C C . ARG A 1 73 ? 14.888 12.132 -3.827 1.00 97.88 73 ARG A C 1
ATOM 615 O O . ARG A 1 73 ? 14.887 10.903 -3.830 1.00 97.88 73 ARG A O 1
ATOM 622 N N . GLU A 1 74 ? 15.828 12.839 -3.210 1.00 98.19 74 GLU A N 1
ATOM 623 C CA . GLU A 1 74 ? 16.979 12.232 -2.532 1.00 98.19 74 GLU A CA 1
ATOM 624 C C . GLU A 1 74 ? 16.554 11.374 -1.342 1.00 98.19 74 GLU A C 1
ATOM 626 O O . GLU A 1 74 ? 16.892 10.192 -1.265 1.00 98.19 74 GLU A O 1
ATOM 631 N N . LYS A 1 75 ? 15.723 11.928 -0.452 1.00 97.69 75 LYS A N 1
ATOM 632 C CA . LYS A 1 75 ? 15.191 11.216 0.717 1.00 97.69 75 LYS A CA 1
ATOM 633 C C . LYS A 1 75 ? 14.387 9.982 0.308 1.00 97.69 75 LYS A C 1
ATOM 635 O O . LYS A 1 75 ? 14.505 8.919 0.926 1.00 97.69 75 LYS A O 1
ATOM 640 N N . TYR A 1 76 ? 13.579 10.104 -0.742 1.00 96.06 76 TYR A N 1
ATOM 641 C CA . TYR A 1 76 ? 12.818 8.993 -1.301 1.00 96.06 76 TYR A CA 1
ATOM 642 C C . TYR A 1 76 ? 13.741 7.898 -1.854 1.00 96.06 76 TYR A C 1
ATOM 644 O O . TYR A 1 76 ? 13.578 6.727 -1.498 1.00 96.06 76 TYR A O 1
ATOM 652 N N . ASN A 1 77 ? 14.750 8.272 -2.643 1.00 96.81 77 ASN A N 1
ATOM 653 C CA . ASN A 1 77 ? 15.733 7.349 -3.207 1.00 96.81 77 ASN A CA 1
ATOM 654 C C . ASN A 1 77 ? 16.566 6.655 -2.126 1.00 96.81 77 ASN A C 1
ATOM 656 O O . ASN A 1 77 ? 16.748 5.440 -2.189 1.00 96.81 77 ASN A O 1
ATOM 660 N N . ALA A 1 78 ? 17.007 7.380 -1.098 1.00 97.75 78 ALA A N 1
ATOM 661 C CA . ALA A 1 78 ? 17.732 6.811 0.034 1.00 97.75 78 ALA A CA 1
ATOM 662 C C . ALA A 1 78 ? 16.882 5.763 0.770 1.00 97.75 78 ALA A C 1
ATOM 664 O O . ALA A 1 78 ? 17.351 4.658 1.055 1.00 97.75 78 ALA A O 1
ATOM 665 N N . ARG A 1 79 ? 15.597 6.060 1.019 1.00 96.56 79 ARG A N 1
ATOM 666 C CA . ARG A 1 79 ? 14.648 5.103 1.610 1.00 96.56 79 ARG A CA 1
ATOM 667 C C . ARG A 1 79 ? 14.465 3.867 0.725 1.00 96.56 79 ARG A C 1
ATOM 669 O O . ARG A 1 79 ? 14.487 2.748 1.238 1.00 96.56 79 ARG A O 1
ATOM 676 N N . LEU A 1 80 ? 14.295 4.055 -0.585 1.00 96.56 80 LEU A N 1
ATOM 677 C CA . LEU A 1 80 ? 14.171 2.954 -1.542 1.00 96.56 80 LEU A CA 1
ATOM 678 C C . LEU A 1 80 ? 15.437 2.094 -1.601 1.00 96.56 80 LEU A C 1
ATOM 680 O O . LEU A 1 80 ? 15.331 0.870 -1.623 1.00 96.56 80 LEU A O 1
ATOM 684 N N . SER A 1 81 ? 16.617 2.714 -1.596 1.00 97.62 81 SER A N 1
ATOM 685 C CA . SER A 1 81 ? 17.906 2.021 -1.587 1.00 97.62 81 SER A CA 1
ATOM 686 C C . SER A 1 81 ? 18.043 1.140 -0.344 1.00 97.62 81 SER A C 1
ATOM 688 O O . SER A 1 81 ? 18.206 -0.076 -0.465 1.00 97.62 81 SER A O 1
ATOM 690 N N . LYS A 1 82 ? 17.814 1.706 0.851 1.00 97.94 82 LYS A N 1
ATOM 691 C CA . LYS A 1 82 ? 17.803 0.955 2.119 1.00 97.94 82 LYS A CA 1
ATOM 692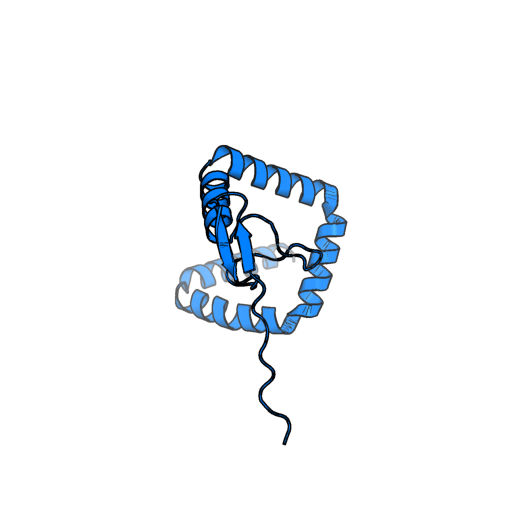 C C . LYS A 1 82 ? 16.815 -0.213 2.084 1.00 97.94 82 LYS A C 1
ATOM 694 O O . LYS A 1 82 ? 17.153 -1.324 2.490 1.00 97.94 82 LYS A O 1
ATOM 699 N N . TYR A 1 83 ? 15.606 0.009 1.563 1.00 97.06 83 TYR A N 1
ATOM 700 C CA . TYR A 1 83 ? 14.605 -1.049 1.420 1.00 97.06 83 TYR A CA 1
ATOM 701 C C . TYR A 1 83 ? 15.073 -2.171 0.482 1.00 97.06 83 TYR A C 1
ATOM 703 O O . TYR A 1 83 ? 14.928 -3.344 0.831 1.00 97.06 83 TYR A O 1
ATOM 711 N N . ARG A 1 84 ? 15.644 -1.830 -0.682 1.00 96.88 84 ARG A N 1
ATOM 712 C CA . ARG A 1 84 ? 16.153 -2.796 -1.669 1.00 96.88 84 ARG A CA 1
ATOM 713 C C . ARG A 1 84 ? 17.298 -3.630 -1.112 1.00 96.88 84 ARG A C 1
ATOM 715 O O . ARG A 1 84 ? 17.295 -4.836 -1.323 1.00 96.88 84 ARG A O 1
ATOM 722 N N . ILE A 1 85 ? 18.224 -3.012 -0.379 1.00 97.94 85 ILE A N 1
ATOM 723 C CA . ILE A 1 85 ? 19.328 -3.715 0.286 1.00 97.94 85 ILE A CA 1
ATOM 724 C C . ILE A 1 85 ? 18.766 -4.679 1.336 1.00 97.94 85 ILE A C 1
ATOM 726 O O . ILE A 1 85 ? 18.993 -5.883 1.246 1.00 97.94 85 ILE A O 1
ATOM 730 N N . LYS A 1 86 ? 17.938 -4.177 2.264 1.00 98.12 86 LYS A N 1
ATOM 731 C CA . LYS A 1 86 ? 17.340 -4.982 3.342 1.00 98.12 86 LYS A CA 1
ATOM 732 C C . LYS A 1 86 ? 16.499 -6.156 2.826 1.00 98.12 86 LYS A C 1
ATOM 734 O O . LYS A 1 86 ? 16.442 -7.199 3.464 1.00 98.12 86 LYS A O 1
ATOM 739 N N . ASN A 1 87 ? 15.825 -5.994 1.687 1.00 97.88 87 ASN A N 1
ATOM 740 C CA . ASN A 1 87 ? 14.900 -6.990 1.135 1.00 97.88 87 ASN A CA 1
ATOM 741 C C . ASN A 1 87 ? 15.424 -7.653 -0.150 1.00 97.88 87 ASN A C 1
ATOM 743 O O . ASN A 1 87 ? 14.624 -8.213 -0.902 1.00 97.88 87 ASN A O 1
ATOM 747 N N . LYS A 1 88 ? 16.737 -7.606 -0.422 1.00 97.81 88 LYS A N 1
ATOM 748 C CA . LYS A 1 88 ? 17.336 -8.060 -1.691 1.00 97.81 88 LYS A CA 1
ATOM 749 C C . LYS A 1 88 ? 16.899 -9.476 -2.076 1.00 97.81 88 LYS A C 1
ATOM 751 O O . LYS A 1 88 ? 16.376 -9.678 -3.170 1.00 97.81 88 LYS A O 1
ATOM 756 N N . THR A 1 89 ? 17.028 -10.437 -1.162 1.00 97.56 89 THR A N 1
ATOM 757 C CA . THR A 1 89 ? 16.661 -11.847 -1.395 1.00 97.56 89 THR A CA 1
ATOM 758 C C . THR A 1 89 ? 15.162 -12.022 -1.631 1.00 97.56 89 THR A C 1
ATOM 760 O O . THR A 1 89 ? 14.750 -12.714 -2.561 1.00 97.56 89 THR A O 1
ATOM 763 N N . LYS A 1 90 ? 14.325 -11.337 -0.842 1.00 96.88 90 LYS A N 1
ATOM 764 C CA . LYS A 1 90 ? 12.865 -11.374 -1.001 1.00 96.88 90 LYS A CA 1
ATOM 765 C C . LYS A 1 90 ? 12.440 -10.831 -2.366 1.00 96.88 90 LYS A C 1
ATOM 767 O O . LYS A 1 90 ? 11.614 -11.448 -3.034 1.00 96.88 90 LYS A O 1
ATOM 772 N N . LEU A 1 91 ? 13.024 -9.710 -2.794 1.00 95.81 91 LEU A N 1
ATOM 773 C CA . L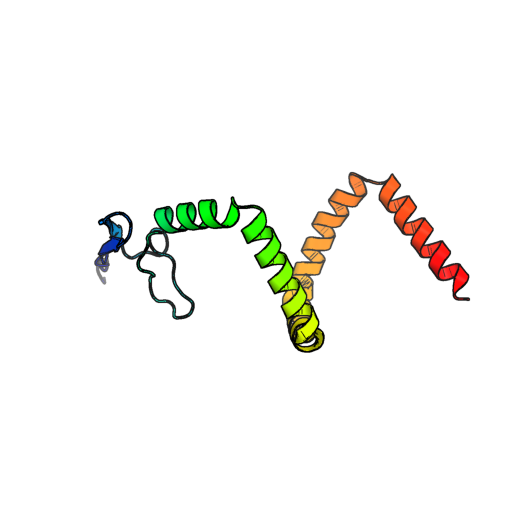EU A 1 91 ? 12.773 -9.119 -4.108 1.00 95.81 91 LEU A CA 1
ATOM 774 C C . LEU A 1 91 ? 13.266 -10.026 -5.238 1.00 95.81 91 LEU A C 1
ATOM 776 O O . LEU A 1 91 ? 12.553 -10.195 -6.221 1.00 95.81 91 LEU A O 1
ATOM 780 N N . ALA A 1 92 ? 14.434 -10.655 -5.094 1.00 96.12 92 ALA A N 1
ATOM 781 C CA . ALA A 1 92 ? 14.951 -11.605 -6.076 1.00 96.12 92 ALA A CA 1
ATOM 782 C C . ALA A 1 92 ? 14.026 -12.822 -6.237 1.00 96.12 92 ALA A C 1
ATOM 784 O O . ALA A 1 92 ? 13.681 -13.181 -7.361 1.00 96.12 92 ALA A O 1
ATOM 785 N N . ASN A 1 93 ? 13.558 -13.406 -5.131 1.00 96.81 93 ASN A N 1
ATOM 786 C CA . ASN A 1 93 ? 12.630 -14.539 -5.151 1.00 96.81 93 ASN A CA 1
ATOM 787 C C . ASN A 1 93 ? 11.271 -14.154 -5.745 1.00 96.81 93 ASN A C 1
ATOM 789 O O . ASN A 1 93 ? 10.738 -14.877 -6.589 1.00 96.81 93 ASN A O 1
ATOM 793 N N . TYR A 1 94 ? 10.735 -12.994 -5.353 1.00 94.81 94 TYR A N 1
ATOM 794 C CA . TYR A 1 94 ? 9.505 -12.456 -5.929 1.00 94.81 94 TYR A CA 1
ATOM 795 C C . TYR A 1 94 ? 9.645 -12.251 -7.441 1.00 94.81 94 TYR A C 1
ATOM 797 O O . TYR A 1 94 ? 8.825 -12.753 -8.208 1.00 94.81 94 TYR A O 1
ATOM 805 N N . ASN A 1 95 ? 10.720 -11.588 -7.876 1.00 93.50 95 ASN A N 1
ATOM 806 C CA . ASN A 1 95 ? 10.995 -11.346 -9.287 1.00 93.50 95 ASN A CA 1
ATOM 807 C C . ASN A 1 95 ? 11.178 -12.656 -10.052 1.00 93.50 95 ASN A C 1
ATOM 809 O O . ASN A 1 95 ? 10.625 -12.787 -11.135 1.00 93.50 95 ASN A O 1
ATOM 813 N N . ARG A 1 96 ? 11.880 -13.650 -9.496 1.00 95.00 96 ARG A N 1
ATOM 814 C CA . ARG A 1 96 ? 12.048 -14.969 -10.122 1.00 95.00 96 ARG A CA 1
ATOM 815 C C . ARG A 1 96 ? 10.699 -15.651 -10.349 1.00 95.00 96 ARG A C 1
ATOM 817 O O . ARG A 1 96 ? 10.419 -16.082 -11.465 1.00 95.00 96 ARG A O 1
ATOM 824 N N . LYS A 1 97 ? 9.848 -15.703 -9.319 1.00 95.88 97 LYS A N 1
ATOM 825 C CA . LYS A 1 97 ? 8.518 -16.326 -9.393 1.00 95.88 97 LYS A CA 1
ATOM 826 C C . LYS A 1 97 ? 7.606 -15.588 -10.374 1.00 95.88 97 LYS A C 1
ATOM 828 O O . LYS A 1 97 ? 7.023 -16.204 -11.264 1.00 95.88 97 LYS A O 1
ATOM 833 N N . TYR A 1 98 ? 7.497 -14.269 -10.226 1.00 94.50 98 TYR A N 1
ATOM 834 C CA . TYR A 1 98 ? 6.585 -13.454 -11.021 1.00 94.50 98 TYR A CA 1
ATOM 835 C C . TYR A 1 98 ? 7.053 -13.314 -12.473 1.00 94.50 98 TYR A C 1
ATOM 837 O O . TYR A 1 98 ? 6.290 -13.614 -13.388 1.00 94.50 98 TYR A O 1
ATOM 845 N N . MET A 1 99 ? 8.317 -12.938 -12.704 1.00 90.56 99 MET A N 1
ATOM 846 C CA . MET A 1 99 ? 8.855 -12.803 -14.062 1.00 90.56 99 MET A CA 1
ATOM 847 C C . MET A 1 99 ? 8.949 -14.150 -14.770 1.00 90.56 99 MET A C 1
ATOM 849 O O . MET A 1 99 ? 8.738 -14.197 -15.974 1.00 90.56 99 MET A O 1
ATOM 853 N N . GLY A 1 100 ? 9.209 -15.249 -14.054 1.00 93.31 100 GLY A N 1
ATOM 854 C CA . GLY A 1 100 ? 9.157 -16.590 -14.635 1.00 93.31 100 GLY A CA 1
ATOM 855 C C . GLY A 1 100 ? 7.778 -16.901 -15.218 1.00 93.31 100 GLY A C 1
ATOM 856 O O . GLY A 1 100 ? 7.675 -17.301 -16.376 1.00 93.31 100 GLY A O 1
ATOM 857 N N . LYS A 1 101 ? 6.708 -16.637 -14.455 1.00 96.38 101 LYS A N 1
ATOM 858 C CA . LYS A 1 101 ? 5.327 -16.795 -14.936 1.00 96.38 101 LYS A CA 1
ATOM 859 C C . LYS A 1 101 ? 5.009 -15.830 -16.081 1.00 96.38 101 LYS A C 1
ATOM 861 O O . LYS A 1 101 ? 4.476 -16.254 -17.100 1.00 96.38 101 LYS A O 1
ATOM 866 N N . TRP A 1 102 ? 5.371 -14.555 -15.943 1.00 96.75 102 TRP A N 1
ATOM 867 C CA . TRP A 1 102 ? 5.103 -13.538 -16.961 1.00 96.75 102 TRP A CA 1
ATOM 868 C C . TRP A 1 102 ? 5.793 -13.851 -18.295 1.00 96.75 102 TRP A C 1
ATOM 870 O O . TRP A 1 102 ? 5.169 -13.751 -19.345 1.00 96.75 102 TRP A O 1
ATOM 880 N N . ARG A 1 103 ? 7.054 -14.304 -18.267 1.00 95.94 103 ARG A N 1
ATOM 881 C CA . ARG A 1 103 ? 7.804 -14.696 -19.472 1.00 95.94 103 ARG A CA 1
ATOM 882 C C . ARG A 1 103 ? 7.155 -15.868 -20.203 1.00 95.94 103 ARG A C 1
ATOM 884 O O . ARG A 1 103 ? 7.119 -15.852 -21.427 1.00 95.94 103 ARG A O 1
ATOM 891 N N . LYS A 1 104 ? 6.625 -16.848 -19.462 1.00 96.31 104 LYS A N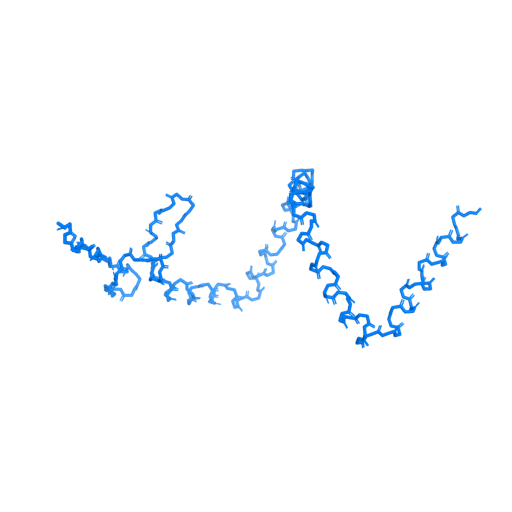 1
ATOM 892 C CA . LYS A 1 104 ? 5.881 -17.982 -20.034 1.00 96.31 104 LYS A CA 1
ATOM 893 C C . LYS A 1 104 ? 4.577 -17.534 -20.701 1.00 96.31 104 LYS A C 1
ATOM 895 O O . LYS A 1 104 ? 4.245 -18.042 -21.760 1.00 96.31 104 LYS A O 1
ATOM 900 N N . LEU A 1 105 ? 3.871 -16.569 -20.106 1.00 97.31 105 LEU A N 1
ATOM 901 C CA . LEU A 1 105 ? 2.613 -16.037 -20.647 1.00 97.31 105 LEU A CA 1
ATOM 902 C C . LEU A 1 105 ? 2.811 -15.062 -21.818 1.00 97.31 105 LEU A C 1
ATOM 904 O O . LEU A 1 105 ? 1.911 -14.894 -22.635 1.00 97.31 105 LEU A O 1
ATOM 908 N N . HIS A 1 106 ? 3.967 -14.399 -21.905 1.00 96.88 106 HIS A N 1
ATOM 909 C CA . HIS A 1 106 ? 4.213 -13.344 -22.893 1.00 96.88 106 HIS A CA 1
ATOM 910 C C . HIS A 1 106 ? 5.554 -13.502 -23.632 1.00 96.88 106 HIS A C 1
ATOM 912 O O . HIS A 1 106 ? 6.363 -12.568 -23.640 1.00 96.88 106 HIS A O 1
ATOM 918 N N . PRO A 1 107 ? 5.810 -14.640 -24.300 1.00 97.00 107 PRO A N 1
ATOM 919 C CA . PRO A 1 107 ? 7.100 -14.911 -24.937 1.00 97.00 107 PRO A CA 1
ATOM 920 C C . PRO A 1 107 ? 7.458 -13.885 -26.025 1.00 97.00 107 PRO A C 1
ATOM 922 O O . PRO A 1 107 ? 8.608 -13.456 -26.111 1.00 97.00 107 PRO A O 1
ATOM 925 N N . ASN A 1 108 ? 6.479 -13.415 -26.805 1.00 97.56 108 ASN A N 1
ATOM 926 C CA . ASN A 1 108 ? 6.711 -12.419 -27.859 1.00 97.56 108 ASN A CA 1
ATOM 927 C C . ASN A 1 108 ? 7.133 -11.058 -27.288 1.00 97.56 108 ASN A C 1
ATOM 929 O O . ASN A 1 108 ? 8.082 -10.458 -27.787 1.00 97.56 108 ASN A O 1
ATOM 933 N N . LYS A 1 109 ? 6.518 -10.614 -26.180 1.00 96.44 109 LYS A N 1
ATOM 934 C CA . LYS A 1 109 ? 6.938 -9.379 -25.495 1.00 96.44 109 LYS A CA 1
ATOM 935 C C . LYS A 1 109 ? 8.351 -9.500 -24.931 1.00 96.44 109 LYS A C 1
ATOM 937 O O . LYS A 1 109 ? 9.102 -8.533 -24.960 1.00 96.44 109 LYS A O 1
ATOM 942 N N . VAL A 1 110 ? 8.741 -10.677 -24.437 1.00 95.56 110 VAL A N 1
ATOM 943 C CA . VAL A 1 110 ? 10.119 -10.919 -23.976 1.00 95.56 110 VAL A CA 1
ATOM 944 C C . VAL A 1 110 ? 11.107 -10.786 -25.132 1.00 95.56 110 VAL A C 1
ATOM 946 O O . VAL A 1 110 ? 12.118 -10.102 -24.982 1.00 95.56 110 VAL A O 1
ATOM 949 N N . LYS A 1 111 ? 10.805 -11.390 -26.289 1.00 96.44 111 LYS A N 1
ATOM 950 C CA . LYS A 1 111 ? 11.631 -11.259 -27.499 1.00 96.44 111 LYS A CA 1
ATOM 951 C C . LYS A 1 111 ? 11.761 -9.799 -27.935 1.00 96.44 111 LYS A C 1
ATOM 953 O O . LYS A 1 111 ? 12.870 -9.349 -28.201 1.00 96.44 111 LYS A O 1
ATOM 958 N N . GLU A 1 112 ? 10.662 -9.048 -27.937 1.00 96.94 112 GLU A N 1
ATOM 959 C CA . GLU A 1 112 ? 10.652 -7.625 -28.290 1.00 96.94 112 GLU A CA 1
ATOM 960 C C . GLU A 1 112 ? 11.496 -6.777 -27.325 1.00 96.94 112 GLU A C 1
ATOM 962 O O . GLU A 1 112 ? 12.327 -5.981 -27.759 1.00 96.94 112 GLU A O 1
ATOM 967 N N . ILE A 1 113 ? 11.332 -6.976 -26.011 1.00 94.38 113 ILE A N 1
ATOM 968 C CA . ILE A 1 113 ? 12.131 -6.289 -24.986 1.00 94.38 113 ILE A CA 1
ATOM 969 C C . ILE A 1 113 ? 13.620 -6.595 -25.175 1.00 94.38 113 ILE A C 1
ATOM 971 O O . ILE A 1 113 ? 14.440 -5.675 -25.138 1.00 94.38 113 ILE A O 1
ATOM 975 N N . ASN A 1 114 ? 13.971 -7.864 -25.406 1.00 95.88 114 ASN A N 1
ATOM 976 C CA . ASN A 1 114 ? 15.352 -8.273 -25.647 1.00 95.88 114 ASN A CA 1
ATOM 977 C C . ASN A 1 114 ? 15.908 -7.625 -26.922 1.00 95.88 114 ASN A C 1
ATOM 979 O O . ASN A 1 114 ? 16.998 -7.062 -26.880 1.00 95.88 114 ASN A O 1
ATOM 983 N N . LYS A 1 115 ? 15.147 -7.625 -28.025 1.00 97.44 115 LYS A N 1
ATOM 984 C CA . LYS A 1 115 ? 15.532 -6.965 -29.283 1.00 97.44 115 LYS A CA 1
ATOM 985 C C . LYS A 1 115 ? 15.834 -5.478 -29.064 1.00 97.44 115 LYS A C 1
ATOM 987 O O . LYS A 1 115 ? 16.946 -5.041 -29.354 1.00 97.44 115 LYS A O 1
ATOM 992 N N . ARG A 1 116 ? 14.910 -4.737 -28.438 1.00 96.38 116 ARG A N 1
ATOM 993 C CA . ARG A 1 116 ? 15.095 -3.309 -28.106 1.00 96.38 116 ARG A CA 1
ATOM 994 C C . ARG A 1 116 ? 16.324 -3.068 -27.221 1.00 96.38 116 ARG A C 1
ATOM 996 O O . ARG A 1 116 ? 16.986 -2.040 -27.350 1.00 96.38 116 ARG A O 1
ATOM 1003 N N . TYR A 1 117 ? 16.617 -3.980 -26.292 1.00 94.25 117 TYR A N 1
ATOM 1004 C CA . TYR A 1 117 ? 17.806 -3.894 -25.442 1.00 94.25 117 TYR A CA 1
ATOM 1005 C C . TYR A 1 117 ? 19.102 -4.009 -26.260 1.00 94.25 117 TYR A C 1
ATOM 1007 O O . TYR A 1 117 ? 20.002 -3.186 -26.082 1.00 94.25 117 TYR A O 1
ATOM 1015 N N . TYR A 1 118 ? 19.190 -4.980 -27.175 1.00 95.31 118 TYR A N 1
ATOM 1016 C CA . TYR A 1 118 ? 20.367 -5.162 -28.029 1.00 95.31 118 TYR A CA 1
ATOM 1017 C C . TYR A 1 118 ? 20.568 -4.003 -29.011 1.00 95.31 118 TYR A C 1
ATOM 1019 O O . TYR A 1 118 ? 21.689 -3.516 -29.140 1.00 95.31 118 TYR A O 1
ATOM 1027 N N . GLU A 1 119 ? 19.500 -3.502 -29.636 1.00 95.69 119 GLU A N 1
ATOM 1028 C CA . GLU A 1 119 ? 19.560 -2.345 -30.544 1.00 95.69 119 GLU A CA 1
ATOM 1029 C C . GLU A 1 119 ? 20.100 -1.095 -29.834 1.00 95.69 119 GLU A C 1
ATOM 1031 O O . GLU A 1 119 ? 21.037 -0.458 -30.314 1.00 95.69 119 GLU A O 1
ATOM 1036 N N . LYS A 1 120 ? 19.590 -0.794 -28.630 1.00 94.25 120 LYS A N 1
ATOM 1037 C CA . LYS A 1 120 ? 20.090 0.324 -27.811 1.00 94.25 120 LYS A CA 1
ATOM 1038 C C . LYS A 1 120 ? 21.551 0.173 -27.405 1.00 94.25 120 LYS A C 1
ATOM 1040 O O . LYS A 1 120 ? 22.225 1.179 -27.211 1.00 94.25 120 LYS A O 1
ATOM 1045 N N . ARG A 1 121 ? 22.024 -1.060 -27.203 1.00 93.62 121 ARG A N 1
ATOM 1046 C CA . ARG A 1 121 ? 23.421 -1.330 -26.847 1.00 93.62 121 ARG A CA 1
ATOM 1047 C C . ARG A 1 121 ? 24.344 -1.181 -28.056 1.00 93.62 121 ARG A C 1
ATOM 1049 O O . ARG A 1 121 ? 25.436 -0.658 -27.888 1.00 93.62 121 ARG A O 1
ATOM 1056 N N . LYS A 1 122 ? 23.898 -1.595 -29.247 1.00 92.06 122 LYS A N 1
ATOM 1057 C CA . LYS A 1 122 ? 24.667 -1.479 -30.494 1.00 92.06 122 LYS A CA 1
ATOM 1058 C C . LYS A 1 122 ? 24.941 -0.022 -30.874 1.00 92.06 122 LYS A C 1
ATOM 1060 O O . LYS A 1 122 ? 26.034 0.264 -31.319 1.00 92.06 122 LYS A O 1
ATOM 1065 N N . GLY A 1 123 ? 23.994 0.891 -30.640 1.00 86.44 123 GLY A N 1
ATOM 1066 C CA . GLY A 1 123 ? 24.170 2.324 -30.927 1.00 86.44 123 GLY A CA 1
ATOM 1067 C C . GLY A 1 123 ? 24.983 3.122 -29.897 1.00 86.44 123 GLY A C 1
ATOM 1068 O O . GLY A 1 123 ? 24.949 4.346 -29.936 1.00 86.44 123 GLY A O 1
ATOM 1069 N N . ARG A 1 124 ? 25.630 2.465 -28.925 1.00 84.56 124 ARG A N 1
ATOM 1070 C CA . ARG A 1 124 ? 26.519 3.112 -27.937 1.00 84.56 124 ARG A CA 1
ATOM 1071 C C . ARG A 1 124 ? 28.002 2.799 -28.151 1.00 84.56 124 ARG A C 1
ATOM 1073 O O . ARG A 1 124 ? 28.819 3.389 -27.451 1.00 84.56 124 ARG A O 1
ATOM 1080 N N . ASN A 1 125 ? 28.303 1.854 -29.039 1.00 61.84 125 ASN A N 1
ATOM 1081 C CA . ASN A 1 125 ? 29.650 1.546 -29.514 1.00 61.84 125 ASN A CA 1
ATOM 1082 C C . ASN A 1 125 ? 29.849 2.227 -30.864 1.00 61.84 125 ASN A C 1
ATOM 1084 O O . ASN A 1 125 ? 31.002 2.606 -31.135 1.00 61.84 125 ASN A O 1
#